Protein AF-A0A4V1SZ03-F1 (afdb_monomer_lite)

pLDDT: mean 82.86, std 8.41, range [50.41, 93.5]

Structure (mmCIF, N/CA/C/O backbone):
data_AF-A0A4V1SZ03-F1
#
_entry.id   AF-A0A4V1SZ03-F1
#
loop_
_atom_site.group_PDB
_atom_site.id
_atom_site.type_symbol
_atom_site.label_atom_id
_atom_site.label_alt_id
_atom_site.label_comp_id
_atom_site.label_asym_id
_atom_site.label_entity_id
_atom_site.label_seq_id
_atom_site.pdbx_PDB_ins_code
_atom_site.Cartn_x
_atom_site.Cartn_y
_atom_site.Cartn_z
_atom_site.occupancy
_atom_site.B_iso_or_equiv
_atom_site.auth_seq_id
_atom_site.auth_comp_id
_atom_site.auth_asym_id
_atom_site.auth_atom_id
_atom_site.pdbx_PDB_model_num
ATOM 1 N N . MET A 1 1 ? 5.804 -3.980 -0.677 1.00 60.25 1 MET A N 1
ATOM 2 C CA . MET A 1 1 ? 5.638 -3.709 -2.122 1.00 60.25 1 MET A CA 1
ATOM 3 C C . MET A 1 1 ? 4.922 -4.864 -2.834 1.00 60.25 1 MET A C 1
ATOM 5 O O . MET A 1 1 ? 3.801 -4.627 -3.256 1.00 60.25 1 MET A O 1
ATOM 9 N N . ARG A 1 2 ? 5.451 -6.106 -2.845 1.00 59.75 2 ARG A N 1
ATOM 10 C CA . ARG A 1 2 ? 4.803 -7.309 -3.438 1.00 59.75 2 ARG A CA 1
ATOM 11 C C . ARG A 1 2 ? 3.306 -7.469 -3.131 1.00 59.75 2 ARG A C 1
ATOM 13 O O . ARG A 1 2 ? 2.510 -7.644 -4.039 1.00 59.75 2 ARG A O 1
ATOM 20 N N . ILE A 1 3 ? 2.926 -7.351 -1.857 1.00 61.00 3 ILE A N 1
ATOM 21 C CA . ILE A 1 3 ? 1.534 -7.535 -1.408 1.00 61.00 3 ILE A CA 1
ATOM 22 C C . ILE A 1 3 ? 0.611 -6.400 -1.893 1.00 61.00 3 ILE A C 1
ATOM 24 O O . ILE A 1 3 ? -0.561 -6.649 -2.117 1.00 61.00 3 ILE A O 1
ATOM 28 N N . MET A 1 4 ? 1.095 -5.165 -2.067 1.00 65.06 4 MET A N 1
ATOM 29 C CA . MET A 1 4 ? 0.227 -4.025 -2.423 1.00 65.06 4 MET A CA 1
ATOM 30 C C . MET A 1 4 ? 0.226 -3.688 -3.915 1.00 65.06 4 MET A C 1
ATOM 32 O O . MET A 1 4 ? -0.798 -3.263 -4.432 1.00 65.06 4 MET A O 1
ATOM 36 N N . PHE A 1 5 ? 1.354 -3.875 -4.599 1.00 65.62 5 PHE A N 1
ATOM 37 C CA . PHE A 1 5 ? 1.549 -3.419 -5.979 1.00 65.62 5 PHE A CA 1
ATOM 38 C C . PHE A 1 5 ? 1.815 -4.569 -6.966 1.00 65.62 5 PHE A C 1
ATOM 40 O O . PHE A 1 5 ? 1.908 -4.335 -8.165 1.00 65.62 5 PHE A O 1
ATOM 47 N N . GLY A 1 6 ? 1.912 -5.813 -6.486 1.00 70.19 6 GLY A N 1
ATOM 48 C CA . GLY A 1 6 ? 2.241 -6.980 -7.305 1.00 70.19 6 GLY A CA 1
ATOM 49 C C . GLY A 1 6 ? 3.746 -7.167 -7.524 1.00 70.19 6 GLY A C 1
ATOM 50 O O . GLY A 1 6 ? 4.567 -6.303 -7.212 1.00 70.19 6 GLY A O 1
ATOM 51 N N . GLU A 1 7 ? 4.122 -8.338 -8.036 1.00 75.31 7 GLU A N 1
ATOM 52 C CA . GLU A 1 7 ? 5.524 -8.723 -8.276 1.00 75.31 7 GLU A CA 1
ATOM 53 C C . GLU A 1 7 ? 6.129 -8.020 -9.494 1.00 75.31 7 GLU A C 1
ATOM 55 O O . GLU A 1 7 ? 7.323 -7.731 -9.527 1.00 75.31 7 GLU A O 1
ATOM 60 N N . LEU A 1 8 ? 5.304 -7.683 -10.485 1.00 80.75 8 LEU A N 1
ATOM 61 C CA . LEU A 1 8 ? 5.789 -7.125 -11.745 1.00 80.75 8 LEU A CA 1
ATOM 62 C C . LEU A 1 8 ? 6.298 -5.681 -11.607 1.00 80.75 8 LEU A C 1
ATOM 64 O O . LEU A 1 8 ? 7.046 -5.209 -12.455 1.00 80.75 8 LEU A O 1
ATOM 68 N N . VAL A 1 9 ? 5.957 -4.996 -10.515 1.00 81.81 9 VAL A N 1
ATOM 69 C CA . VAL A 1 9 ? 6.349 -3.604 -10.244 1.00 81.81 9 VAL A CA 1
ATOM 70 C C . VAL A 1 9 ? 7.846 -3.432 -9.975 1.00 81.81 9 VAL A C 1
ATOM 72 O O . VAL A 1 9 ? 8.383 -2.344 -10.177 1.00 81.81 9 VAL A O 1
ATOM 75 N N . TYR A 1 10 ? 8.567 -4.495 -9.613 1.00 83.81 10 TYR A N 1
ATOM 76 C CA . TYR A 1 10 ? 10.022 -4.414 -9.460 1.00 83.81 10 TYR A CA 1
ATOM 77 C C . TYR A 1 10 ? 10.737 -4.124 -10.783 1.00 83.81 10 TYR A C 1
ATOM 79 O O . TYR A 1 10 ? 11.739 -3.412 -10.796 1.00 83.81 10 TYR A O 1
ATOM 87 N N . LEU A 1 11 ? 10.211 -4.624 -11.902 1.00 86.94 11 LEU A N 1
ATOM 88 C CA . LEU A 1 11 ? 10.825 -4.458 -13.215 1.00 86.94 11 LEU A CA 1
ATOM 89 C C . LEU A 1 11 ? 10.862 -2.989 -13.684 1.00 86.94 11 LEU A C 1
ATOM 91 O O . LEU A 1 11 ? 11.959 -2.513 -13.983 1.00 86.94 11 LEU A O 1
ATOM 95 N N . PRO A 1 12 ? 9.744 -2.231 -13.714 1.00 86.81 12 PRO A N 1
ATOM 96 C CA . PRO A 1 12 ? 9.764 -0.831 -14.120 1.00 86.81 12 PRO A CA 1
ATOM 97 C C . PRO A 1 12 ? 10.576 0.017 -13.142 1.00 86.81 12 PRO A C 1
ATOM 99 O O . PRO A 1 12 ? 11.283 0.914 -13.582 1.00 86.81 12 PRO A O 1
ATOM 102 N N . VAL A 1 13 ? 10.563 -0.298 -11.841 1.00 88.69 13 VAL A N 1
ATOM 103 C CA . VAL A 1 13 ? 11.379 0.411 -10.843 1.00 88.69 13 VAL A CA 1
ATOM 104 C C . VAL A 1 13 ? 12.875 0.215 -11.092 1.00 88.69 13 VAL A C 1
ATOM 106 O O . VAL A 1 13 ? 13.615 1.199 -11.127 1.00 88.69 13 VAL A O 1
ATOM 109 N N . LEU A 1 14 ? 13.336 -1.024 -11.291 1.00 90.50 14 LEU A N 1
ATOM 110 C CA . LEU A 1 14 ? 14.751 -1.313 -11.550 1.00 90.50 14 LEU A CA 1
ATOM 111 C C . LEU A 1 14 ? 15.210 -0.705 -12.877 1.00 90.50 14 LEU A C 1
ATOM 113 O O . LEU A 1 14 ? 16.250 -0.049 -12.929 1.00 90.50 14 LEU A O 1
ATOM 117 N N . TRP A 1 15 ? 14.412 -0.870 -13.932 1.00 90.62 15 TRP A N 1
ATOM 118 C CA . TRP A 1 15 ? 14.708 -0.317 -15.249 1.00 90.62 15 TRP A CA 1
ATOM 119 C C . TRP A 1 15 ? 14.746 1.219 -15.235 1.00 90.62 15 TRP A C 1
ATOM 121 O O . TRP A 1 15 ? 15.697 1.816 -15.743 1.00 90.62 15 TRP A O 1
ATOM 131 N N . PHE A 1 16 ? 13.772 1.868 -14.591 1.00 89.62 16 PHE A N 1
ATOM 132 C CA . PHE A 1 16 ? 13.717 3.327 -14.481 1.00 89.62 16 PHE A CA 1
ATOM 133 C C . PHE A 1 16 ? 14.860 3.881 -13.628 1.00 89.62 16 PHE A C 1
ATOM 135 O O . PHE A 1 16 ? 15.484 4.874 -13.999 1.00 89.62 16 PHE A O 1
ATOM 142 N N . THR A 1 17 ? 15.193 3.208 -12.521 1.00 89.31 17 THR A N 1
ATOM 143 C CA . THR A 1 17 ? 16.346 3.575 -11.686 1.00 89.31 17 THR A CA 1
ATOM 144 C C . THR A 1 17 ? 17.643 3.479 -12.494 1.00 89.31 17 THR A C 1
ATOM 146 O O . THR A 1 17 ? 18.436 4.416 -12.484 1.00 89.31 17 THR A O 1
ATOM 149 N N . TYR A 1 18 ? 17.839 2.402 -13.263 1.00 90.00 18 TYR A N 1
ATOM 150 C CA . TYR A 1 18 ? 19.013 2.237 -14.126 1.00 90.00 18 TYR A CA 1
ATOM 151 C C . TYR A 1 18 ? 19.127 3.338 -15.189 1.00 90.00 18 TYR A C 1
ATOM 153 O O . TYR A 1 18 ? 20.197 3.921 -15.366 1.00 90.00 18 TYR A O 1
ATOM 161 N N . GLN A 1 19 ? 18.023 3.661 -15.868 1.00 87.06 19 GLN A N 1
ATOM 162 C CA . GLN A 1 19 ? 17.983 4.753 -16.843 1.00 87.06 19 GLN A CA 1
ATOM 163 C C . GLN A 1 19 ? 18.297 6.111 -16.203 1.00 87.06 19 GLN A C 1
ATOM 165 O O . GLN A 1 19 ? 19.079 6.887 -16.751 1.00 87.06 19 GLN A O 1
ATOM 170 N N . SER A 1 20 ? 17.737 6.385 -15.023 1.00 86.56 20 SER A N 1
ATOM 171 C CA . SER A 1 20 ? 17.946 7.656 -14.329 1.00 86.56 20 SER A CA 1
ATOM 172 C C . SER A 1 20 ? 19.374 7.818 -13.799 1.00 86.56 20 SER A C 1
ATOM 174 O O . SER A 1 20 ? 19.896 8.928 -13.817 1.00 86.56 20 SER A O 1
ATOM 176 N N . VAL A 1 21 ? 20.025 6.736 -13.357 1.00 86.31 21 VAL A N 1
ATOM 177 C CA . VAL A 1 21 ? 21.434 6.762 -12.919 1.00 86.31 21 VAL A CA 1
ATOM 178 C C . VAL A 1 21 ? 22.383 6.943 -14.106 1.00 86.31 21 VAL A C 1
ATOM 180 O O . VAL A 1 21 ? 23.420 7.584 -13.971 1.00 86.31 21 VAL A O 1
ATOM 183 N N . LYS A 1 22 ? 22.028 6.434 -15.292 1.00 85.75 22 LYS A N 1
ATOM 184 C CA . LYS A 1 22 ? 22.799 6.684 -16.519 1.00 85.75 22 LYS A CA 1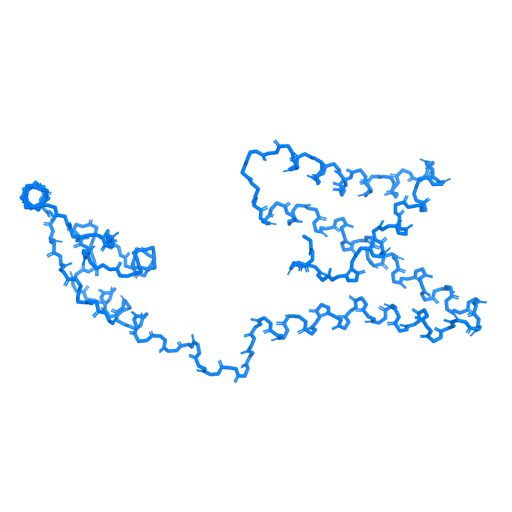
ATOM 185 C C . LYS A 1 22 ? 22.690 8.118 -17.031 1.00 85.75 22 LYS A C 1
ATOM 187 O O . LYS A 1 22 ? 23.608 8.586 -17.696 1.00 85.75 22 LYS A O 1
ATOM 192 N N . ASN A 1 23 ? 21.583 8.801 -16.750 1.00 82.75 23 ASN A N 1
ATOM 193 C CA . ASN A 1 23 ? 21.334 10.163 -17.210 1.00 82.75 23 ASN A CA 1
ATOM 194 C C . ASN A 1 23 ? 20.993 11.096 -16.038 1.00 82.75 23 ASN A C 1
ATOM 196 O O . ASN A 1 23 ? 19.868 11.578 -15.903 1.00 82.75 23 ASN A O 1
ATOM 200 N N . LEU A 1 24 ? 22.000 11.364 -15.200 1.00 80.19 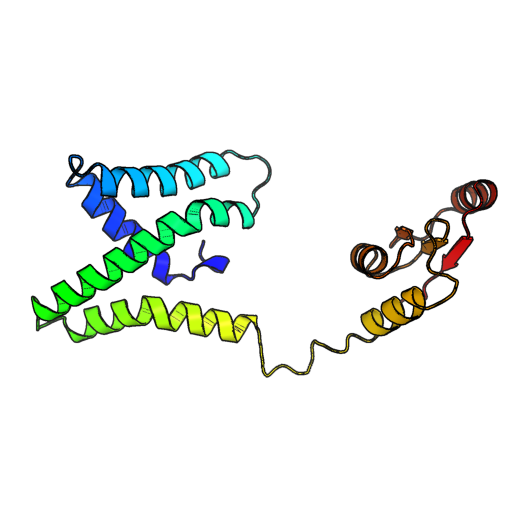24 LEU A N 1
ATOM 201 C CA . LEU A 1 24 ? 21.880 12.186 -13.987 1.00 80.19 24 LEU A CA 1
ATOM 202 C C . LEU A 1 24 ? 21.466 13.643 -14.261 1.00 80.19 24 LEU A C 1
ATOM 204 O O . LEU A 1 24 ? 20.979 14.319 -13.359 1.00 80.19 24 LEU A O 1
ATOM 208 N N . HIS A 1 25 ? 21.620 14.126 -15.498 1.00 78.62 25 HIS A N 1
ATOM 209 C CA . HIS A 1 25 ? 21.197 15.472 -15.889 1.00 78.62 25 HIS A CA 1
ATOM 210 C C . HIS A 1 25 ? 19.676 15.618 -16.017 1.00 78.62 25 HIS A C 1
ATOM 212 O O . HIS A 1 25 ? 19.163 16.738 -15.964 1.00 78.62 25 HIS A O 1
ATOM 218 N N . ASN A 1 26 ? 18.926 14.519 -16.152 1.00 85.19 26 ASN A N 1
ATOM 219 C CA . ASN A 1 26 ? 17.471 14.583 -16.178 1.00 85.19 26 ASN A CA 1
ATOM 220 C C . ASN A 1 26 ? 16.904 14.685 -14.754 1.00 85.19 26 ASN A C 1
ATOM 222 O O . ASN A 1 26 ? 16.459 13.701 -14.159 1.00 85.19 26 ASN A O 1
ATOM 226 N N . LEU A 1 27 ? 16.879 15.913 -14.230 1.00 86.75 27 LEU A N 1
ATOM 227 C CA . LEU A 1 27 ? 16.397 16.225 -12.881 1.00 86.75 27 LEU A CA 1
ATOM 228 C C . LEU A 1 27 ? 14.962 15.738 -12.619 1.00 86.75 27 LEU A C 1
ATOM 230 O O . LEU A 1 27 ? 14.627 15.427 -11.479 1.00 86.75 27 LEU A O 1
ATOM 234 N N . LYS A 1 28 ? 14.119 15.629 -13.659 1.00 88.44 28 LYS A N 1
ATOM 235 C CA . LYS A 1 28 ? 12.737 15.135 -13.533 1.00 88.44 28 LYS A CA 1
ATOM 236 C C . LYS A 1 28 ? 12.682 13.634 -13.243 1.00 88.44 28 LYS A C 1
ATOM 238 O O . LYS A 1 28 ? 11.860 13.195 -12.450 1.00 88.44 28 LYS A O 1
ATOM 243 N N . MET A 1 29 ? 13.539 12.838 -13.885 1.00 84.69 29 MET A N 1
ATOM 244 C CA . MET A 1 29 ? 13.623 11.400 -13.597 1.00 84.69 29 MET A CA 1
ATOM 245 C C . MET A 1 29 ? 14.295 11.164 -12.245 1.00 84.69 29 MET A C 1
ATOM 247 O O . MET A 1 29 ? 13.818 10.357 -11.447 1.00 84.69 29 MET A O 1
ATOM 251 N N . LEU A 1 30 ? 15.346 11.937 -11.960 1.00 88.06 30 LEU A N 1
ATOM 252 C CA . LEU A 1 30 ? 16.080 11.854 -10.706 1.00 88.06 30 LEU A CA 1
ATOM 253 C C . LEU A 1 30 ? 15.183 12.177 -9.503 1.00 88.06 30 LEU A C 1
ATOM 255 O O . LEU A 1 30 ? 15.238 11.468 -8.502 1.00 88.06 30 LEU A O 1
ATOM 259 N N . SER A 1 31 ? 14.321 13.196 -9.599 1.00 90.44 31 SER A N 1
ATOM 260 C CA . SER A 1 31 ? 13.409 13.562 -8.510 1.00 90.44 31 SER A CA 1
ATOM 261 C C . SER A 1 31 ? 12.420 12.443 -8.175 1.00 90.44 31 SER A C 1
ATOM 263 O O . SER A 1 31 ? 12.157 12.206 -6.999 1.00 90.44 31 SER A O 1
ATOM 265 N N . LEU A 1 32 ? 11.930 11.697 -9.171 1.00 91.31 32 LEU A N 1
ATOM 266 C CA . LEU A 1 32 ? 11.050 10.543 -8.960 1.00 91.31 32 LEU A CA 1
ATOM 267 C C . LEU A 1 32 ? 11.779 9.372 -8.291 1.00 91.31 32 LEU A C 1
ATOM 269 O O . LEU A 1 32 ? 11.226 8.740 -7.392 1.00 91.31 32 LEU A O 1
ATOM 273 N N . VAL A 1 33 ? 13.026 9.104 -8.691 1.00 90.88 33 VAL A N 1
ATOM 274 C CA . VAL A 1 33 ? 13.878 8.080 -8.062 1.00 90.88 33 VAL A CA 1
ATOM 275 C C . VAL A 1 33 ? 14.197 8.463 -6.618 1.00 90.88 33 VAL A C 1
ATOM 277 O O . VAL A 1 33 ? 14.045 7.632 -5.726 1.00 90.88 33 VAL A O 1
ATOM 280 N N . ILE A 1 34 ? 14.577 9.718 -6.368 1.00 91.69 34 ILE A N 1
ATOM 281 C CA . ILE A 1 34 ? 14.851 10.232 -5.020 1.00 91.69 34 ILE A CA 1
ATOM 282 C C . ILE A 1 34 ? 13.590 10.195 -4.163 1.00 91.69 34 ILE A C 1
ATOM 284 O O . ILE A 1 34 ? 13.670 9.816 -3.002 1.00 91.69 34 ILE A O 1
ATOM 288 N N . TRP A 1 35 ? 12.424 10.542 -4.707 1.00 93.50 35 TRP A N 1
ATOM 289 C CA . TRP A 1 35 ? 11.175 10.469 -3.957 1.00 93.50 35 TRP A CA 1
ATOM 290 C C . TRP A 1 35 ? 10.832 9.022 -3.590 1.00 93.50 35 TRP A C 1
ATOM 292 O O . TRP A 1 35 ? 10.585 8.730 -2.420 1.00 93.50 35 TRP A O 1
ATOM 302 N N . LEU A 1 36 ? 10.891 8.101 -4.558 1.00 92.44 36 LEU A N 1
ATOM 303 C CA . LEU A 1 36 ? 10.638 6.682 -4.322 1.00 92.44 36 LEU A CA 1
ATOM 304 C C . LEU A 1 36 ? 11.611 6.129 -3.270 1.00 92.44 36 LEU A C 1
ATOM 306 O O . LEU A 1 36 ? 11.189 5.680 -2.205 1.00 92.44 36 LEU A O 1
ATOM 310 N N . TRP A 1 37 ? 12.915 6.187 -3.539 1.00 91.44 37 TRP A N 1
ATOM 311 C CA . TRP A 1 37 ? 13.922 5.608 -2.654 1.00 91.44 37 TRP A CA 1
ATOM 312 C C . TRP A 1 37 ? 14.064 6.368 -1.343 1.00 91.44 37 TRP A C 1
ATOM 314 O O . TRP A 1 37 ? 14.272 5.735 -0.319 1.00 91.44 37 TRP A O 1
ATOM 324 N N . GLY A 1 38 ? 13.886 7.685 -1.329 1.00 91.62 38 GLY A N 1
ATOM 325 C CA . GLY A 1 38 ? 13.917 8.494 -0.113 1.00 91.62 38 GLY A CA 1
ATOM 326 C C . GLY A 1 38 ? 12.841 8.067 0.880 1.00 91.62 38 GLY A C 1
ATOM 327 O O . GLY A 1 38 ? 13.146 7.836 2.047 1.00 91.62 38 GLY A O 1
ATOM 328 N N . VAL A 1 39 ? 11.606 7.854 0.409 1.00 90.88 39 VAL A N 1
ATOM 329 C CA . VAL A 1 39 ? 10.512 7.335 1.246 1.00 90.88 39 VAL A CA 1
ATOM 330 C C . VAL A 1 39 ? 10.831 5.921 1.740 1.00 90.88 39 VAL A C 1
ATOM 332 O O . VAL A 1 39 ? 10.715 5.642 2.933 1.00 90.88 39 VAL A O 1
ATOM 335 N N . TYR A 1 40 ? 11.278 5.027 0.854 1.00 87.69 40 TYR A N 1
ATOM 336 C CA . TYR A 1 40 ? 11.600 3.646 1.231 1.00 87.69 40 TYR A CA 1
ATOM 337 C C . TYR A 1 40 ? 12.769 3.547 2.217 1.00 87.69 40 TYR A C 1
ATOM 339 O O . TYR A 1 40 ? 12.691 2.777 3.174 1.00 87.69 40 TYR A O 1
ATOM 347 N N . LEU A 1 41 ? 13.833 4.321 2.014 1.00 90.25 41 LEU A N 1
ATOM 348 C CA . LEU A 1 41 ? 14.995 4.349 2.897 1.00 90.25 41 LEU A CA 1
ATOM 349 C C . LEU A 1 41 ? 14.624 4.939 4.254 1.00 90.25 41 LEU A C 1
ATOM 351 O O . LEU A 1 41 ? 14.936 4.328 5.271 1.00 90.25 41 LEU A O 1
ATOM 355 N N . PHE A 1 42 ? 13.883 6.049 4.286 1.00 90.25 42 PHE A N 1
ATOM 356 C CA . PHE A 1 42 ? 13.415 6.654 5.532 1.00 90.25 42 PHE A CA 1
ATOM 357 C C . PHE A 1 42 ? 12.615 5.658 6.384 1.00 90.25 42 PHE A C 1
ATOM 359 O O . PHE A 1 42 ? 12.953 5.405 7.540 1.00 90.25 42 PHE A O 1
ATOM 366 N N . PHE A 1 43 ? 11.604 5.011 5.797 1.00 86.44 43 PHE A N 1
ATOM 367 C CA . PHE A 1 43 ? 10.778 4.039 6.519 1.00 86.44 43 PHE A CA 1
ATOM 368 C C . PHE A 1 43 ? 11.476 2.701 6.789 1.00 86.44 43 PHE A C 1
ATOM 370 O O . PHE A 1 43 ? 10.998 1.928 7.618 1.00 86.44 43 PHE A O 1
ATOM 377 N N . SER A 1 44 ? 12.618 2.425 6.154 1.00 86.69 44 SER A N 1
ATOM 378 C CA . SER A 1 44 ? 13.436 1.254 6.491 1.00 86.69 44 SER A CA 1
ATOM 379 C C . SER A 1 44 ? 14.104 1.387 7.863 1.00 86.69 4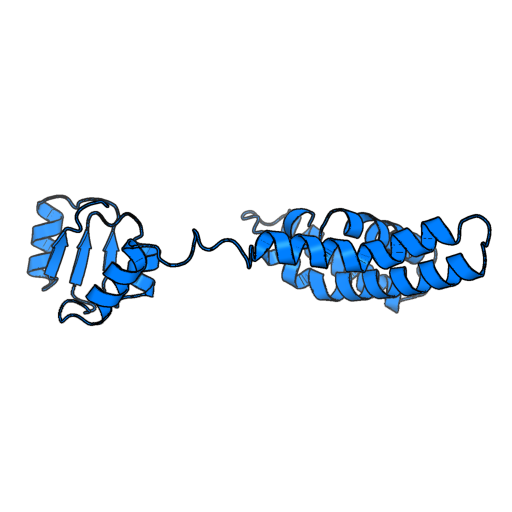4 SER A C 1
ATOM 381 O O . SER A 1 44 ? 14.330 0.367 8.515 1.00 86.69 44 SER A O 1
ATOM 383 N N . PHE A 1 45 ? 14.357 2.620 8.319 1.00 87.56 45 PHE A N 1
ATOM 384 C CA . PHE A 1 45 ? 14.916 2.918 9.643 1.00 87.56 45 PHE A CA 1
ATOM 385 C C . PHE A 1 45 ? 13.855 3.113 10.737 1.00 87.56 45 PHE A C 1
ATOM 387 O O . PHE A 1 45 ? 14.200 3.185 11.915 1.00 87.56 45 PHE A O 1
ATOM 394 N N . ALA A 1 46 ? 12.568 3.182 10.385 1.00 85.25 46 ALA A N 1
ATOM 395 C CA . ALA A 1 46 ? 11.496 3.319 11.365 1.00 85.25 46 ALA A CA 1
ATOM 396 C C . ALA A 1 46 ? 11.342 2.038 12.211 1.00 85.25 46 ALA A C 1
ATOM 398 O O . ALA A 1 46 ? 11.332 0.925 11.679 1.00 85.25 46 ALA A O 1
ATOM 399 N N . ALA A 1 47 ? 11.175 2.201 13.529 1.00 79.69 47 ALA A N 1
ATOM 400 C CA . ALA A 1 47 ? 11.029 1.086 14.470 1.00 79.69 47 ALA A CA 1
ATOM 401 C C . ALA A 1 47 ? 9.762 0.249 14.203 1.00 79.69 47 ALA A C 1
ATOM 403 O O . ALA A 1 47 ? 9.793 -0.979 14.271 1.00 79.69 47 ALA A O 1
ATOM 404 N N . THR A 1 48 ? 8.661 0.906 13.832 1.00 82.19 48 THR A N 1
ATOM 405 C CA . THR A 1 48 ? 7.382 0.252 13.533 1.00 82.19 48 THR A CA 1
ATOM 406 C C . THR A 1 48 ? 7.198 0.159 12.026 1.00 82.19 48 THR A C 1
ATOM 408 O O . THR A 1 48 ? 6.900 1.154 11.381 1.00 82.19 48 THR A O 1
ATOM 411 N N . LYS A 1 49 ? 7.358 -1.025 11.431 1.00 77.75 49 LYS A N 1
ATOM 412 C CA . LYS A 1 49 ? 7.223 -1.206 9.976 1.00 77.75 49 LYS A CA 1
ATOM 413 C C . LYS A 1 49 ? 5.763 -1.457 9.596 1.00 77.75 49 LYS A C 1
ATOM 415 O O . LYS A 1 49 ? 5.272 -2.574 9.735 1.00 77.75 49 LYS A O 1
ATOM 420 N N . MET A 1 50 ? 5.073 -0.436 9.086 1.00 79.38 50 MET A N 1
ATOM 421 C CA . MET A 1 50 ? 3.699 -0.564 8.584 1.00 79.38 50 MET A CA 1
ATOM 422 C C . MET A 1 50 ? 3.647 -0.580 7.054 1.00 79.38 50 MET A C 1
ATOM 424 O O . MET A 1 50 ? 4.317 0.199 6.379 1.00 79.38 50 MET A O 1
ATOM 428 N N . GLN A 1 51 ? 2.792 -1.438 6.486 1.00 75.62 51 GLN A N 1
ATOM 429 C CA . GLN A 1 51 ? 2.616 -1.543 5.028 1.00 75.62 51 GLN A CA 1
ATOM 430 C C . GLN A 1 51 ? 2.097 -0.234 4.404 1.00 75.62 51 GLN A C 1
ATOM 432 O O . GLN A 1 51 ? 2.476 0.113 3.283 1.00 75.62 51 GLN A O 1
ATOM 437 N N . ALA A 1 52 ? 1.296 0.523 5.161 1.00 78.88 52 ALA A N 1
ATOM 438 C CA . ALA A 1 52 ? 0.695 1.786 4.738 1.00 78.88 52 ALA A CA 1
ATOM 439 C C . ALA A 1 52 ? 1.722 2.871 4.369 1.00 78.88 52 ALA A C 1
ATOM 441 O O . ALA A 1 52 ? 1.420 3.743 3.562 1.00 78.88 52 ALA A O 1
ATOM 442 N N . TYR A 1 53 ? 2.958 2.797 4.868 1.00 79.50 53 TYR A N 1
ATOM 443 C CA . TYR A 1 53 ? 4.006 3.762 4.515 1.00 79.50 53 TYR A CA 1
ATOM 444 C C . TYR A 1 53 ? 4.340 3.771 3.022 1.00 79.50 53 TYR A C 1
ATOM 446 O O . TYR A 1 53 ? 4.749 4.791 2.472 1.00 79.50 53 TYR A O 1
ATOM 454 N N . THR A 1 54 ? 4.085 2.657 2.332 1.00 81.00 54 THR A N 1
ATOM 455 C CA . THR A 1 54 ? 4.283 2.563 0.882 1.00 81.00 54 THR A CA 1
ATOM 456 C C . THR A 1 54 ? 3.276 3.387 0.071 1.00 81.00 54 THR A C 1
ATOM 458 O O . THR A 1 54 ? 3.535 3.655 -1.099 1.00 81.00 54 THR A O 1
ATOM 461 N N . ILE A 1 55 ? 2.182 3.863 0.683 1.00 85.94 55 ILE A N 1
ATOM 462 C CA . ILE A 1 55 ? 1.195 4.746 0.040 1.00 85.94 55 ILE A CA 1
ATOM 463 C C . ILE A 1 55 ? 1.824 6.097 -0.317 1.00 85.94 55 ILE A C 1
ATOM 465 O O . ILE A 1 55 ? 1.543 6.639 -1.381 1.00 85.94 55 ILE A O 1
ATOM 469 N N . ILE A 1 56 ? 2.737 6.610 0.514 1.00 89.06 56 ILE A N 1
ATOM 470 C CA . ILE A 1 56 ? 3.430 7.885 0.259 1.00 89.06 56 ILE A CA 1
ATOM 471 C C . ILE A 1 56 ? 4.315 7.785 -0.994 1.00 89.06 56 ILE A C 1
ATOM 473 O O . ILE A 1 56 ? 4.461 8.749 -1.740 1.00 89.06 56 ILE A O 1
ATOM 477 N N . ALA A 1 57 ? 4.865 6.598 -1.258 1.00 89.88 57 ALA A N 1
ATOM 478 C CA . ALA A 1 57 ? 5.670 6.308 -2.441 1.00 89.88 57 ALA A CA 1
ATOM 479 C C . ALA A 1 57 ? 4.829 5.933 -3.681 1.00 89.88 57 ALA A C 1
ATOM 481 O O . ALA A 1 57 ? 5.375 5.818 -4.781 1.00 89.88 57 ALA A O 1
ATOM 482 N N . ALA A 1 58 ? 3.517 5.724 -3.527 1.00 88.69 58 ALA A N 1
ATOM 483 C CA . ALA A 1 58 ? 2.650 5.219 -4.590 1.00 88.69 58 ALA A CA 1
ATOM 484 C C . ALA A 1 58 ? 2.554 6.152 -5.813 1.00 88.69 58 ALA A C 1
ATOM 486 O O . ALA A 1 58 ? 2.662 5.642 -6.928 1.00 88.69 58 ALA A O 1
ATOM 487 N N . PRO A 1 59 ? 2.424 7.490 -5.673 1.00 91.38 59 PRO A N 1
ATOM 488 C CA . PRO A 1 59 ? 2.341 8.371 -6.838 1.00 91.38 59 PRO A CA 1
ATOM 489 C C . PRO A 1 59 ? 3.597 8.308 -7.715 1.00 91.38 59 PRO A C 1
ATOM 491 O O . PRO A 1 59 ? 3.491 8.185 -8.934 1.00 91.38 59 PRO A O 1
ATOM 494 N N . ALA A 1 60 ? 4.787 8.312 -7.102 1.00 91.75 60 ALA A N 1
ATOM 495 C CA . ALA A 1 60 ? 6.050 8.152 -7.822 1.00 91.75 60 ALA A CA 1
ATOM 496 C C . ALA A 1 60 ? 6.094 6.814 -8.573 1.00 91.75 60 ALA A C 1
ATOM 498 O O . ALA A 1 60 ? 6.465 6.759 -9.744 1.00 91.75 60 ALA A O 1
ATOM 499 N N . LEU A 1 61 ? 5.654 5.740 -7.915 1.00 89.75 61 LEU A N 1
ATOM 500 C CA . LEU A 1 61 ? 5.602 4.399 -8.487 1.00 89.75 61 LEU A CA 1
ATOM 501 C C . LEU A 1 61 ? 4.651 4.321 -9.692 1.00 89.75 61 LEU A C 1
ATOM 503 O O . LEU A 1 61 ? 5.005 3.712 -10.702 1.00 89.75 61 LEU A O 1
ATOM 507 N N . PHE A 1 62 ? 3.483 4.968 -9.637 1.00 90.31 62 PHE A N 1
ATOM 508 C CA . PHE A 1 62 ? 2.546 5.016 -10.764 1.00 90.31 62 PHE A CA 1
ATOM 509 C C . PHE A 1 62 ? 3.117 5.773 -11.961 1.00 90.31 62 PHE A C 1
ATOM 511 O O . PHE A 1 62 ? 3.022 5.282 -13.084 1.00 90.31 62 PHE A O 1
ATOM 518 N N . ILE A 1 63 ? 3.772 6.913 -11.728 1.00 92.00 63 ILE A N 1
ATOM 519 C CA . ILE A 1 63 ? 4.427 7.684 -12.795 1.00 92.00 63 ILE A CA 1
ATOM 520 C C . ILE A 1 63 ? 5.543 6.856 -13.446 1.00 92.00 63 ILE A C 1
ATOM 522 O O . ILE A 1 63 ? 5.611 6.764 -14.671 1.00 92.00 63 ILE A O 1
ATOM 526 N N . ILE A 1 64 ? 6.379 6.197 -12.638 1.00 91.62 64 ILE A N 1
ATOM 527 C CA . ILE A 1 64 ? 7.452 5.315 -13.121 1.00 91.62 64 ILE A CA 1
ATOM 528 C C . ILE A 1 64 ? 6.882 4.162 -13.955 1.00 91.62 64 ILE A C 1
ATOM 530 O O . ILE A 1 64 ? 7.394 3.861 -15.032 1.00 91.62 64 ILE A O 1
ATOM 534 N N . THR A 1 65 ? 5.800 3.540 -13.486 1.00 90.06 65 THR A N 1
ATOM 535 C CA . THR A 1 65 ? 5.158 2.417 -14.183 1.00 90.06 65 THR A CA 1
ATOM 536 C C . THR A 1 65 ? 4.536 2.863 -15.509 1.00 90.06 65 THR A C 1
ATOM 538 O O . THR A 1 65 ? 4.704 2.179 -16.517 1.00 90.06 65 THR A O 1
ATOM 541 N N . ALA A 1 66 ? 3.882 4.028 -15.544 1.00 91.06 66 ALA A N 1
ATOM 542 C CA . ALA A 1 66 ? 3.317 4.596 -16.767 1.00 91.06 66 ALA A CA 1
ATOM 543 C C . ALA A 1 66 ? 4.405 4.932 -17.800 1.00 91.06 66 ALA A C 1
ATOM 545 O O . ALA A 1 66 ? 4.283 4.573 -18.971 1.00 91.06 66 ALA A O 1
ATOM 546 N N . HIS A 1 67 ? 5.505 5.549 -17.361 1.00 90.62 67 HIS A N 1
ATOM 547 C CA . HIS A 1 67 ? 6.630 5.859 -18.241 1.00 90.62 67 HIS A CA 1
ATOM 548 C C . HIS A 1 67 ? 7.314 4.597 -18.781 1.00 90.62 67 HIS A C 1
ATOM 550 O O . HIS A 1 67 ? 7.681 4.526 -19.957 1.00 90.62 67 HIS A O 1
ATOM 556 N N . ALA A 1 68 ? 7.464 3.574 -17.936 1.00 89.12 68 ALA A N 1
ATOM 557 C CA . ALA A 1 68 ? 7.974 2.281 -18.362 1.00 89.12 68 ALA A CA 1
ATOM 558 C C . ALA A 1 68 ? 7.059 1.660 -19.425 1.00 89.12 68 ALA A C 1
ATOM 560 O O . ALA A 1 68 ? 7.549 1.259 -20.474 1.00 89.12 68 ALA A O 1
ATOM 561 N N . TYR A 1 69 ? 5.741 1.637 -19.204 1.00 90.38 69 TYR A N 1
ATOM 562 C CA . TYR A 1 69 ? 4.768 1.125 -20.173 1.00 90.38 69 TYR A CA 1
ATOM 563 C C . TYR A 1 69 ? 4.904 1.784 -21.555 1.00 90.38 69 TYR A C 1
ATOM 565 O O . TYR A 1 69 ? 4.987 1.082 -22.564 1.00 90.38 69 TYR A O 1
ATOM 573 N N . GLU A 1 70 ? 4.985 3.116 -21.608 1.00 89.56 70 GLU A N 1
ATOM 574 C CA . GLU A 1 70 ? 5.179 3.857 -22.860 1.00 89.56 70 GLU A CA 1
ATOM 575 C C . GLU A 1 70 ? 6.505 3.487 -23.541 1.00 89.56 70 GLU A C 1
ATOM 577 O O . GLU A 1 70 ? 6.537 3.179 -24.734 1.00 89.56 70 GLU A O 1
ATOM 582 N N . SER A 1 71 ? 7.586 3.414 -22.764 1.00 87.94 71 SER A N 1
ATOM 583 C CA . SER A 1 71 ? 8.916 3.067 -23.272 1.00 87.94 71 SER A CA 1
ATOM 584 C C . SER A 1 71 ? 8.981 1.635 -23.809 1.00 87.94 71 SER A C 1
ATOM 586 O O . SER A 1 71 ? 9.534 1.399 -24.880 1.00 87.94 71 SER A O 1
ATOM 588 N N . PHE A 1 72 ? 8.366 0.671 -23.115 1.00 87.88 72 PHE A N 1
ATOM 589 C CA . PHE A 1 72 ? 8.285 -0.721 -23.564 1.00 87.88 72 PHE A CA 1
ATOM 590 C C . PHE A 1 72 ? 7.479 -0.860 -24.859 1.00 87.88 72 PHE A C 1
ATOM 592 O O . PHE A 1 72 ? 7.870 -1.643 -25.726 1.00 87.88 72 PHE A O 1
ATOM 599 N N . LYS A 1 73 ? 6.402 -0.081 -25.035 1.00 87.25 73 LYS A N 1
ATOM 600 C CA . LYS A 1 73 ? 5.665 -0.032 -26.307 1.00 87.25 73 LYS A CA 1
ATOM 601 C C . LYS A 1 73 ? 6.513 0.553 -27.435 1.00 87.25 73 LYS A C 1
ATOM 603 O O . LYS A 1 73 ? 6.582 -0.064 -28.494 1.00 87.25 73 LYS A O 1
ATOM 608 N N . GLY A 1 74 ? 7.216 1.660 -27.191 1.00 87.12 74 GLY A N 1
ATOM 609 C CA . GLY A 1 74 ? 8.140 2.240 -28.172 1.00 87.12 74 GLY A CA 1
ATOM 610 C C . GLY A 1 74 ? 9.244 1.259 -28.589 1.00 87.12 74 GLY A C 1
ATOM 611 O O . GLY A 1 74 ? 9.515 1.076 -29.775 1.00 87.12 74 GLY A O 1
ATOM 612 N N . TYR A 1 75 ? 9.825 0.527 -27.633 1.00 87.25 75 TYR A N 1
ATOM 613 C CA . TYR A 1 75 ? 10.800 -0.523 -27.942 1.00 87.25 75 TYR A CA 1
ATOM 614 C C . TYR A 1 75 ? 10.189 -1.711 -28.687 1.00 87.25 75 TYR A C 1
ATOM 616 O O . TYR A 1 75 ? 10.870 -2.313 -29.513 1.00 87.25 75 TYR A O 1
ATOM 624 N N . ALA A 1 76 ? 8.926 -2.061 -28.437 1.00 86.56 76 ALA A N 1
ATOM 625 C CA . ALA A 1 76 ? 8.247 -3.132 -29.165 1.00 86.56 76 ALA A CA 1
ATOM 626 C C . ALA A 1 76 ? 8.065 -2.797 -30.655 1.00 86.56 76 ALA A C 1
ATOM 628 O O . ALA A 1 76 ? 8.100 -3.698 -31.495 1.00 86.56 76 ALA A O 1
ATOM 629 N N . GLU A 1 77 ? 7.887 -1.516 -30.983 1.00 83.00 77 GLU A N 1
ATOM 630 C CA . GLU A 1 77 ? 7.812 -1.024 -32.362 1.00 83.00 77 GLU A CA 1
ATOM 631 C C . GLU A 1 77 ? 9.190 -1.001 -33.035 1.00 83.00 77 GLU A C 1
ATOM 633 O O . GLU A 1 77 ? 9.315 -1.397 -34.192 1.00 83.00 77 GLU A O 1
ATOM 638 N N . GLN A 1 78 ? 10.237 -0.626 -32.294 1.00 85.31 78 GLN A N 1
ATOM 639 C CA . GLN A 1 78 ? 11.611 -0.574 -32.799 1.00 85.31 78 GLN A CA 1
ATOM 640 C C . GLN A 1 78 ? 12.262 -1.965 -32.951 1.00 85.31 78 GLN A C 1
ATOM 642 O O . GLN A 1 78 ? 13.007 -2.205 -33.901 1.00 85.31 78 GLN A O 1
ATOM 647 N N . TYR A 1 79 ? 11.990 -2.901 -32.034 1.00 83.62 79 TYR A N 1
ATOM 648 C CA . TYR A 1 79 ? 12.608 -4.231 -31.982 1.00 83.62 79 TYR A CA 1
ATOM 649 C C . TYR A 1 79 ? 11.594 -5.340 -32.286 1.00 83.62 79 TYR A C 1
ATOM 651 O O . TYR A 1 79 ? 11.144 -6.071 -31.400 1.00 83.62 79 TYR A O 1
ATOM 659 N N . ILE A 1 80 ? 11.294 -5.526 -33.577 1.00 76.75 80 ILE A N 1
ATOM 660 C CA . ILE A 1 80 ? 10.276 -6.470 -34.082 1.00 76.75 80 ILE A CA 1
ATOM 661 C C . ILE A 1 80 ? 10.469 -7.900 -33.539 1.00 76.75 80 ILE A C 1
ATOM 663 O O . ILE A 1 80 ? 9.491 -8.569 -33.208 1.00 76.75 80 ILE A O 1
ATOM 667 N N . LYS A 1 81 ? 11.720 -8.356 -33.369 1.00 85.25 81 LYS A N 1
ATOM 668 C CA . LYS A 1 81 ? 12.047 -9.700 -32.853 1.00 85.25 81 LYS A CA 1
ATOM 669 C C . LYS A 1 81 ? 11.478 -9.974 -31.453 1.00 85.25 81 LYS A C 1
ATOM 671 O O . LYS A 1 81 ? 11.102 -11.105 -31.168 1.00 85.25 81 LYS A O 1
ATOM 676 N N . TYR A 1 82 ? 11.401 -8.958 -30.592 1.00 85.69 82 TYR A N 1
ATOM 677 C CA . TYR A 1 82 ? 10.928 -9.089 -29.205 1.00 85.69 82 TYR A CA 1
ATOM 678 C C . TYR A 1 82 ? 9.585 -8.393 -28.967 1.00 85.69 82 TYR A C 1
ATOM 680 O O . TYR A 1 82 ? 9.131 -8.304 -27.827 1.00 85.69 82 TYR A O 1
ATOM 688 N N . LYS A 1 83 ? 8.927 -7.935 -30.039 1.00 86.44 83 LYS A N 1
ATOM 689 C CA . LYS A 1 83 ? 7.677 -7.170 -30.002 1.00 86.44 83 LYS A CA 1
ATOM 690 C C . LYS A 1 83 ? 6.620 -7.806 -29.103 1.00 86.44 83 LYS A C 1
ATOM 692 O O . LYS A 1 83 ? 6.075 -7.137 -28.232 1.00 86.44 83 LYS A O 1
ATOM 697 N N . TRP A 1 84 ? 6.362 -9.102 -29.279 1.00 87.00 84 TRP A N 1
ATOM 698 C CA . TRP A 1 84 ? 5.352 -9.825 -28.502 1.00 87.00 84 TRP A CA 1
ATOM 699 C C . TRP A 1 84 ? 5.697 -9.928 -27.018 1.00 87.00 84 TRP A C 1
ATOM 701 O O . TRP A 1 84 ? 4.811 -9.776 -26.185 1.00 87.00 84 TRP A O 1
ATOM 711 N N . LEU A 1 85 ? 6.974 -10.126 -26.681 1.00 88.44 85 LEU A N 1
ATOM 712 C CA . LEU A 1 85 ? 7.427 -10.188 -25.291 1.00 88.44 85 LEU A CA 1
ATOM 713 C C . LEU A 1 85 ? 7.294 -8.820 -24.609 1.00 88.44 85 LEU A C 1
ATOM 715 O O . LEU A 1 85 ? 6.788 -8.736 -23.494 1.00 88.44 85 LEU A O 1
ATOM 719 N N . LEU A 1 86 ? 7.698 -7.746 -25.292 1.00 86.88 86 LEU A N 1
ATOM 720 C CA . LEU A 1 86 ? 7.609 -6.378 -24.772 1.00 86.88 86 LEU A CA 1
ATOM 721 C C . LEU A 1 86 ? 6.151 -5.920 -24.620 1.00 86.88 86 LEU A C 1
ATOM 723 O O . LEU A 1 86 ? 5.805 -5.308 -23.613 1.00 86.88 86 LEU A O 1
ATOM 727 N N . LEU A 1 87 ? 5.278 -6.276 -25.569 1.00 86.56 87 LEU A N 1
ATOM 728 C CA . LEU A 1 87 ? 3.835 -6.043 -25.463 1.00 86.56 87 LEU A CA 1
ATOM 729 C C . LEU A 1 87 ? 3.216 -6.844 -24.318 1.00 86.56 87 LEU A C 1
ATOM 731 O O . LEU A 1 87 ? 2.473 -6.275 -23.525 1.00 86.56 87 LEU A O 1
ATOM 735 N N . ALA A 1 88 ? 3.537 -8.136 -24.196 1.00 87.94 88 ALA A N 1
ATOM 736 C CA . ALA A 1 88 ? 3.050 -8.966 -23.096 1.00 87.94 88 ALA A CA 1
ATOM 737 C C . ALA A 1 88 ? 3.458 -8.384 -21.736 1.00 87.94 88 ALA A C 1
ATOM 739 O O . ALA A 1 88 ? 2.636 -8.323 -20.824 1.00 87.94 88 ALA A O 1
ATOM 740 N N . LEU A 1 89 ? 4.692 -7.884 -21.617 1.00 87.62 89 LEU A N 1
ATOM 741 C CA . LEU A 1 89 ? 5.167 -7.220 -20.408 1.00 87.62 89 LEU A CA 1
ATOM 742 C C . LEU A 1 89 ? 4.406 -5.915 -20.127 1.00 87.62 89 LEU A C 1
ATOM 744 O O . LEU A 1 89 ? 3.956 -5.699 -19.002 1.00 87.62 89 LEU A O 1
ATOM 748 N N . ALA A 1 90 ? 4.214 -5.077 -21.150 1.00 86.69 90 ALA A N 1
ATOM 749 C CA . ALA A 1 90 ? 3.482 -3.820 -21.036 1.00 86.69 90 ALA A CA 1
ATOM 750 C C . ALA A 1 90 ? 2.027 -4.051 -20.589 1.00 86.69 90 ALA A C 1
ATOM 752 O O . ALA A 1 90 ? 1.565 -3.431 -19.632 1.00 86.69 90 ALA A O 1
ATOM 753 N N . TYR A 1 91 ? 1.317 -4.991 -21.218 1.00 88.81 91 TYR A N 1
ATOM 754 C CA . TYR A 1 91 ? -0.035 -5.366 -20.798 1.00 88.81 91 TYR A CA 1
ATOM 755 C C . TYR A 1 91 ? -0.054 -6.044 -19.424 1.00 88.81 91 TYR A C 1
ATOM 757 O O . TYR A 1 91 ? -0.993 -5.835 -18.656 1.00 88.81 91 TYR A O 1
ATOM 765 N N . GLY A 1 92 ? 0.995 -6.791 -19.073 1.00 86.25 92 GLY A N 1
ATOM 766 C CA . GLY A 1 92 ? 1.167 -7.399 -17.756 1.00 86.25 92 GLY A CA 1
ATOM 767 C C . GLY A 1 92 ? 1.133 -6.382 -16.613 1.00 86.25 92 GLY A C 1
ATOM 768 O O . GLY A 1 92 ? 0.543 -6.671 -15.572 1.00 86.25 92 GLY A O 1
ATOM 769 N N . PHE A 1 93 ? 1.670 -5.170 -16.811 1.00 83.50 93 PHE A N 1
ATOM 770 C CA . PHE A 1 93 ? 1.612 -4.100 -15.803 1.00 83.50 93 PHE A CA 1
ATOM 771 C C . PHE A 1 93 ? 0.191 -3.641 -15.472 1.00 83.50 93 PHE A C 1
ATOM 773 O O . PHE A 1 93 ? -0.024 -3.097 -14.395 1.00 83.50 93 PHE A O 1
ATOM 780 N N . ILE A 1 94 ? -0.771 -3.862 -16.370 1.00 85.06 94 ILE A N 1
ATOM 781 C CA . ILE A 1 94 ? -2.176 -3.487 -16.179 1.00 85.06 94 ILE A CA 1
ATOM 782 C C . ILE A 1 94 ? -2.996 -4.705 -15.742 1.00 85.06 94 ILE A C 1
ATOM 784 O O . ILE A 1 94 ? -3.763 -4.632 -14.784 1.00 85.06 94 ILE A O 1
ATOM 788 N N . LEU A 1 95 ? -2.812 -5.843 -16.415 1.00 87.19 95 LEU A N 1
ATOM 789 C CA . LEU A 1 95 ? -3.610 -7.047 -16.190 1.00 87.19 95 LEU A CA 1
ATOM 790 C C . LEU A 1 95 ? -3.347 -7.689 -14.823 1.00 87.19 95 LEU A C 1
ATOM 792 O O . LEU A 1 95 ? -4.293 -8.144 -14.183 1.00 87.19 95 LEU A O 1
ATOM 796 N N . LEU A 1 96 ? -2.096 -7.704 -14.346 1.00 84.38 96 LEU A N 1
ATOM 797 C CA . LEU A 1 96 ? -1.770 -8.325 -13.058 1.00 84.38 96 LEU A CA 1
ATOM 798 C C . LEU A 1 96 ? -2.382 -7.571 -11.869 1.00 84.38 96 LEU A C 1
ATOM 800 O O . LEU A 1 96 ? -3.031 -8.226 -11.053 1.00 84.38 96 LEU A O 1
ATOM 804 N N . PRO A 1 97 ? -2.255 -6.232 -11.744 1.00 83.19 97 PRO A N 1
ATOM 805 C CA . PRO A 1 97 ? -2.946 -5.504 -10.682 1.00 83.19 97 PRO A CA 1
ATOM 806 C C . PRO A 1 97 ? -4.458 -5.721 -10.701 1.00 83.19 97 PRO A C 1
ATOM 808 O O . PRO A 1 97 ? -5.038 -5.934 -9.642 1.00 83.19 97 PRO A O 1
ATOM 811 N N . ILE A 1 98 ? -5.084 -5.741 -11.885 1.00 85.06 98 ILE A N 1
ATOM 812 C CA . ILE A 1 98 ? -6.524 -6.005 -12.021 1.00 85.06 98 ILE A CA 1
ATOM 813 C C . ILE A 1 98 ? -6.869 -7.403 -11.502 1.00 85.06 98 ILE A C 1
ATOM 815 O O . ILE A 1 98 ? -7.810 -7.548 -10.722 1.00 85.06 98 ILE A O 1
ATOM 819 N N . HIS A 1 99 ? -6.097 -8.423 -11.884 1.00 84.81 99 HIS A N 1
ATOM 820 C CA . HIS A 1 99 ? -6.292 -9.786 -11.396 1.00 84.81 99 HIS A CA 1
ATOM 821 C C . HIS A 1 99 ? -6.206 -9.857 -9.866 1.00 84.81 99 HIS A C 1
ATOM 823 O O . HIS A 1 99 ? -7.138 -10.341 -9.226 1.00 84.81 99 HIS A O 1
ATOM 829 N N . TYR A 1 100 ? -5.156 -9.281 -9.272 1.00 81.81 100 TYR A N 1
ATOM 830 C CA . TYR A 1 100 ? -5.011 -9.226 -7.816 1.00 81.81 100 TYR A CA 1
ATOM 831 C C . TYR A 1 100 ? -6.122 -8.415 -7.139 1.00 81.81 100 TYR A C 1
ATOM 833 O O . TYR A 1 100 ? -6.534 -8.751 -6.031 1.00 81.81 100 TYR A O 1
ATOM 841 N N . SER A 1 101 ? -6.630 -7.350 -7.769 1.00 82.38 101 SER A N 1
ATOM 842 C CA . SER A 1 101 ? -7.774 -6.597 -7.246 1.00 82.38 101 SER A CA 1
ATOM 843 C C . SER A 1 101 ? -9.040 -7.451 -7.217 1.00 82.38 101 SER A C 1
ATOM 845 O O . SER A 1 101 ? -9.739 -7.450 -6.206 1.00 82.38 101 SER A O 1
ATOM 847 N N . ILE A 1 102 ? -9.317 -8.214 -8.277 1.00 85.06 102 ILE A N 1
ATOM 848 C CA . ILE A 1 102 ? -10.472 -9.121 -8.336 1.00 85.06 102 ILE A CA 1
ATOM 849 C C . ILE A 1 102 ? -10.327 -10.234 -7.292 1.00 85.06 102 ILE A C 1
ATOM 851 O O . ILE A 1 102 ? -11.265 -10.488 -6.537 1.00 85.06 102 ILE A O 1
ATOM 855 N N . GLU A 1 103 ? -9.146 -10.848 -7.198 1.00 82.19 103 GLU A N 1
ATOM 856 C CA . GLU A 1 103 ? -8.846 -11.886 -6.208 1.00 82.19 103 GLU A CA 1
ATOM 857 C C . GLU A 1 103 ? -9.014 -11.373 -4.771 1.00 82.19 103 GLU A C 1
ATOM 859 O O . GLU A 1 103 ? -9.526 -12.087 -3.915 1.00 82.19 103 GLU A O 1
ATOM 864 N N . ARG A 1 104 ? -8.634 -10.119 -4.496 1.00 78.81 104 ARG A N 1
ATOM 865 C CA . ARG A 1 104 ? -8.761 -9.512 -3.161 1.00 78.81 104 ARG A CA 1
ATOM 866 C C . ARG A 1 104 ? -10.176 -9.109 -2.801 1.00 78.81 104 ARG A C 1
ATO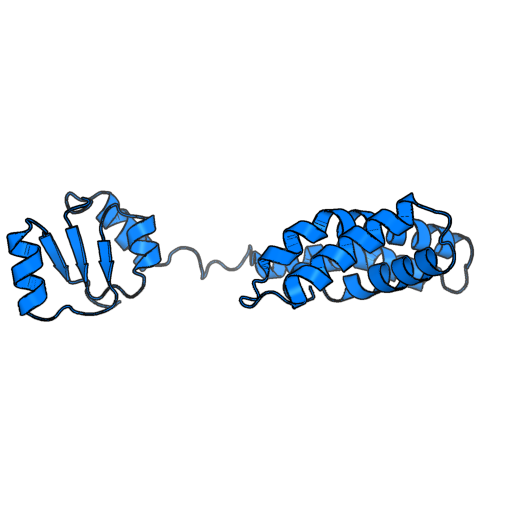M 868 O O . ARG A 1 104 ? -10.572 -9.271 -1.652 1.00 78.81 104 ARG A O 1
ATOM 875 N N . ILE A 1 105 ? -10.916 -8.544 -3.752 1.00 80.25 105 ILE A N 1
ATOM 876 C CA . ILE A 1 105 ? -12.305 -8.138 -3.523 1.00 80.25 105 ILE A CA 1
ATOM 877 C C . ILE A 1 105 ? -13.192 -9.379 -3.369 1.00 80.25 105 ILE A C 1
ATOM 879 O O . ILE A 1 105 ? -14.234 -9.284 -2.724 1.00 80.25 105 ILE A O 1
ATOM 883 N N . LYS A 1 106 ? -12.775 -10.527 -3.933 1.00 77.19 106 LYS A N 1
ATOM 884 C CA . LYS A 1 106 ? -13.549 -11.773 -3.993 1.00 77.19 106 LYS A CA 1
ATOM 885 C C . LYS A 1 106 ? -15.031 -11.494 -4.285 1.00 77.19 106 LYS A C 1
ATOM 887 O O . LYS A 1 106 ? -15.900 -11.874 -3.505 1.00 77.19 106 LYS A O 1
ATOM 892 N N . PRO A 1 107 ? -15.348 -10.805 -5.396 1.00 73.50 107 PRO A N 1
ATOM 893 C CA . PRO A 1 107 ? -16.687 -10.259 -5.626 1.00 73.50 107 PRO A CA 1
ATOM 894 C C . PRO A 1 107 ? -17.785 -11.330 -5.703 1.00 73.50 107 PRO A C 1
ATOM 896 O O . PRO A 1 107 ? -18.951 -11.015 -5.495 1.00 73.50 107 PRO A O 1
ATOM 899 N N . LEU A 1 108 ? -17.411 -12.578 -5.999 1.00 73.44 108 LEU A N 1
ATOM 900 C CA . LEU A 1 108 ? -18.314 -13.724 -6.116 1.00 73.44 108 LEU A CA 1
ATOM 901 C C . LEU A 1 108 ? -18.338 -14.605 -4.855 1.00 73.44 108 LEU A C 1
ATOM 903 O O . LEU A 1 108 ? -19.082 -15.579 -4.812 1.00 73.44 108 LEU A O 1
ATOM 907 N N . ASP A 1 109 ? -17.533 -14.287 -3.837 1.00 70.50 109 ASP A N 1
ATOM 908 C CA . ASP A 1 109 ? -17.510 -15.027 -2.578 1.00 70.50 109 ASP A CA 1
ATOM 909 C C . ASP A 1 109 ? -18.617 -14.498 -1.657 1.00 70.50 109 ASP A C 1
ATOM 911 O O . ASP A 1 109 ? -18.457 -13.528 -0.909 1.00 70.50 109 ASP A O 1
ATOM 915 N N . THR A 1 110 ? -19.784 -15.136 -1.734 1.00 61.41 110 THR A N 1
ATOM 916 C CA . THR A 1 110 ? -20.948 -14.836 -0.890 1.00 61.41 110 THR A CA 1
ATOM 917 C C . THR A 1 110 ? -20.749 -15.250 0.571 1.00 61.41 110 THR A C 1
ATOM 919 O O . THR A 1 110 ? -21.578 -14.912 1.411 1.00 61.41 110 THR A O 1
ATOM 922 N N . SER A 1 111 ? -19.651 -15.939 0.912 1.00 57.78 111 SER A N 1
ATOM 923 C CA . SER A 1 111 ? -19.425 -16.498 2.249 1.00 57.78 111 SER A CA 1
ATOM 924 C C . SER A 1 111 ? -19.045 -15.462 3.319 1.00 57.78 111 SER A C 1
ATOM 926 O O . SER A 1 111 ? -19.006 -15.804 4.498 1.00 57.78 111 SER A O 1
ATOM 928 N N . SER A 1 112 ? -18.737 -14.212 2.952 1.00 52.22 112 SER A N 1
ATOM 929 C CA . SER A 1 112 ? -18.043 -13.270 3.853 1.00 52.22 112 SER A CA 1
ATOM 930 C C . SER A 1 112 ? -18.859 -12.073 4.363 1.00 52.22 112 SER A C 1
ATOM 932 O O . SER A 1 112 ? -18.320 -11.276 5.132 1.00 52.22 112 SER A O 1
ATOM 934 N N . ARG A 1 113 ? -20.135 -11.900 3.980 1.00 53.22 113 ARG A N 1
ATOM 935 C CA . ARG A 1 113 ? -20.855 -10.630 4.247 1.00 53.22 113 ARG A CA 1
ATOM 936 C C . ARG A 1 113 ? -22.042 -10.656 5.201 1.00 53.22 113 ARG A C 1
ATOM 938 O O . ARG A 1 113 ? -22.435 -9.585 5.654 1.00 53.22 113 ARG A O 1
ATOM 945 N N . GLU A 1 114 ? -22.522 -11.821 5.613 1.00 53.22 114 GLU A N 1
ATOM 946 C CA . GLU A 1 114 ? -23.443 -11.940 6.751 1.00 53.22 114 GLU A CA 1
ATOM 947 C C . GLU A 1 114 ? -22.747 -12.638 7.912 1.00 53.22 114 GLU A C 1
ATOM 949 O O . GLU A 1 114 ? -23.108 -13.726 8.350 1.00 53.22 114 GLU A O 1
ATOM 954 N N . MET A 1 115 ? -21.694 -12.001 8.422 1.00 63.09 115 MET A N 1
ATOM 955 C CA . MET A 1 115 ? -21.152 -12.394 9.711 1.00 63.09 115 MET A CA 1
ATOM 956 C C . MET A 1 115 ? -22.236 -12.126 10.757 1.00 63.09 115 MET A C 1
ATOM 958 O O . MET A 1 115 ? -22.535 -10.979 11.087 1.00 63.09 115 MET A O 1
ATOM 962 N N . SER A 1 116 ? -22.861 -13.197 11.242 1.00 69.31 116 SER A N 1
ATOM 963 C CA . SER A 1 116 ? -23.929 -13.174 12.246 1.00 69.31 116 SER A CA 1
ATOM 964 C C . SER A 1 116 ? -23.575 -12.300 13.456 1.00 69.31 116 SER A C 1
ATOM 966 O O . SER A 1 116 ? -24.446 -11.631 14.011 1.00 69.31 116 SER A O 1
ATOM 968 N N . TRP A 1 117 ? -22.290 -12.210 13.815 1.00 75.88 117 TRP A N 1
ATOM 969 C CA . TRP A 1 117 ? -21.797 -11.307 14.857 1.00 75.88 117 TRP A CA 1
ATOM 970 C C . TRP A 1 117 ? -21.971 -9.819 14.517 1.00 75.88 117 TRP A C 1
ATOM 972 O O . TRP A 1 117 ? -22.338 -9.041 15.392 1.00 75.88 117 TRP A O 1
ATOM 982 N N . ALA A 1 118 ? -21.770 -9.404 13.264 1.00 78.25 118 ALA A N 1
ATOM 983 C CA . ALA A 1 118 ? -21.884 -8.004 12.856 1.00 78.25 118 ALA A CA 1
ATOM 984 C C . ALA A 1 118 ? -23.344 -7.536 12.884 1.00 78.25 118 ALA A C 1
ATOM 986 O O . ALA A 1 118 ? -23.628 -6.400 13.264 1.00 78.25 118 ALA A O 1
ATOM 987 N N . ASN A 1 119 ? -24.280 -8.424 12.538 1.00 80.38 119 ASN A N 1
ATOM 988 C CA . ASN A 1 119 ? -25.708 -8.153 12.687 1.00 80.38 119 ASN A CA 1
ATOM 989 C C . ASN A 1 119 ? -26.097 -8.030 14.168 1.00 80.38 119 ASN A C 1
ATOM 991 O O . ASN A 1 119 ? -26.764 -7.060 14.520 1.00 80.38 119 ASN A O 1
ATOM 995 N N . LYS A 1 120 ? -25.580 -8.899 15.052 1.00 79.31 120 LYS A N 1
ATOM 996 C CA . LYS A 1 120 ? -25.777 -8.765 16.509 1.00 79.31 120 LYS A CA 1
ATOM 997 C C . LYS A 1 120 ? -25.236 -7.440 17.059 1.00 79.31 120 LYS A C 1
ATOM 999 O O . LYS A 1 120 ? -25.909 -6.783 17.846 1.00 79.31 120 LYS A O 1
ATOM 1004 N N . LEU A 1 121 ? -24.053 -6.994 16.626 1.00 82.44 121 LEU A N 1
ATOM 1005 C CA . LEU A 1 121 ? -23.513 -5.691 17.041 1.00 82.44 121 LEU A CA 1
ATOM 1006 C C . LEU A 1 121 ? -24.380 -4.522 16.552 1.00 82.44 121 LEU A C 1
ATOM 1008 O O . LEU A 1 121 ? -24.616 -3.576 17.301 1.00 82.44 121 LEU A O 1
ATOM 1012 N N . LYS A 1 122 ? -24.908 -4.595 15.324 1.00 82.00 122 LYS A N 1
ATOM 1013 C CA . LYS A 1 122 ? -25.850 -3.594 14.793 1.00 82.00 122 LYS A CA 1
ATOM 1014 C C . LYS A 1 122 ? -27.191 -3.596 15.529 1.00 82.00 122 LYS A C 1
ATOM 1016 O O . LYS A 1 122 ? -27.806 -2.540 15.658 1.00 82.00 122 LYS A O 1
ATOM 1021 N N . GLU A 1 123 ? -27.656 -4.744 16.012 1.00 83.31 123 GLU A N 1
ATOM 1022 C CA . GLU A 1 123 ? -28.833 -4.827 16.883 1.00 83.31 123 GLU A CA 1
ATOM 1023 C C . GLU A 1 123 ? -28.565 -4.169 18.239 1.00 83.31 123 GLU A C 1
ATOM 1025 O O . GLU A 1 123 ? -29.365 -3.346 18.683 1.00 83.31 123 GLU A O 1
ATOM 1030 N N . ILE A 1 124 ? -27.403 -4.430 18.849 1.00 80.50 124 ILE A N 1
ATOM 1031 C CA . ILE A 1 124 ? -26.982 -3.757 20.087 1.00 80.50 124 ILE A CA 1
ATOM 1032 C C . ILE A 1 124 ? -26.910 -2.242 19.872 1.00 80.50 124 ILE A C 1
ATOM 1034 O O . ILE A 1 124 ? -27.412 -1.493 20.709 1.00 80.50 124 ILE A O 1
ATOM 1038 N N . ALA A 1 125 ? -26.393 -1.787 18.728 1.00 80.69 125 ALA A N 1
ATOM 1039 C CA . ALA A 1 125 ? -26.343 -0.371 18.364 1.00 80.69 125 ALA A CA 1
ATOM 1040 C C . ALA A 1 125 ? -27.732 0.294 18.294 1.00 80.69 125 ALA A C 1
ATOM 1042 O O . ALA A 1 125 ? -27.861 1.483 18.581 1.00 80.69 125 ALA A O 1
ATOM 1043 N N . LYS A 1 126 ? -28.774 -0.457 17.919 1.00 79.69 126 LYS A N 1
ATOM 1044 C CA . LYS A 1 126 ? -30.168 0.020 17.869 1.00 79.69 126 LYS A CA 1
ATOM 1045 C C . LYS A 1 126 ? -30.906 -0.127 19.202 1.00 79.69 126 LYS A C 1
ATOM 1047 O O . LYS A 1 126 ? -31.974 0.453 19.373 1.00 79.69 126 LYS A O 1
ATOM 1052 N N . SER A 1 127 ? -30.370 -0.920 20.122 1.00 79.12 127 SER A N 1
ATOM 1053 C CA . SER A 1 127 ? -30.966 -1.164 21.433 1.00 79.12 127 SER A CA 1
ATOM 1054 C C . SER A 1 127 ? -30.658 -0.036 22.426 1.00 79.12 127 SER A C 1
ATOM 1056 O O . SER A 1 127 ? -29.707 0.729 22.260 1.00 79.12 127 SER A O 1
ATOM 1058 N N . SER A 1 128 ? -31.409 0.016 23.528 1.00 69.75 128 SER A N 1
ATOM 1059 C CA . SER A 1 128 ? -31.163 0.939 24.649 1.00 69.75 128 SER A CA 1
ATOM 1060 C C . SER A 1 128 ? -29.832 0.703 25.379 1.00 69.75 128 SER A C 1
ATOM 1062 O O . SER A 1 128 ? -29.472 1.475 26.266 1.00 69.75 128 SER A O 1
ATOM 1064 N N . LEU A 1 129 ? -29.093 -0.354 25.021 1.00 71.00 129 LEU A N 1
ATOM 1065 C CA . LEU A 1 129 ? -27.769 -0.659 25.561 1.00 71.00 129 LEU A CA 1
ATOM 1066 C C . LEU A 1 129 ? -26.667 0.198 24.926 1.00 71.00 129 LEU A C 1
ATOM 1068 O O . LEU A 1 129 ? -25.585 0.281 25.504 1.00 71.00 129 LEU A O 1
ATOM 1072 N N . ASN A 1 130 ? -26.935 0.848 23.786 1.00 76.56 130 ASN A N 1
ATOM 1073 C CA . ASN A 1 130 ? -25.978 1.689 23.074 1.00 76.56 130 ASN A CA 1
ATOM 1074 C C . ASN A 1 130 ? -25.719 3.017 23.809 1.00 76.56 130 ASN A C 1
ATOM 1076 O O . ASN A 1 130 ? -26.310 4.053 23.500 1.00 76.56 130 ASN A O 1
ATOM 1080 N N . ASN A 1 131 ? -24.830 2.985 24.798 1.00 78.25 131 ASN A N 1
ATOM 1081 C CA . ASN A 1 131 ? -24.461 4.142 25.602 1.00 78.25 131 ASN A CA 1
ATOM 1082 C C . ASN A 1 131 ? -22.978 4.058 25.994 1.00 78.25 131 ASN A C 1
ATOM 1084 O O . ASN A 1 131 ? -22.452 2.975 26.235 1.00 78.25 131 ASN A O 1
ATOM 1088 N N . LYS A 1 132 ? -22.330 5.219 26.132 1.00 79.56 132 LYS A N 1
ATOM 1089 C CA . LYS A 1 132 ? -20.951 5.369 26.627 1.00 79.56 132 LYS A CA 1
ATOM 1090 C C . LYS A 1 132 ? -20.745 4.808 28.034 1.00 79.56 132 LYS A C 1
ATOM 1092 O O . LYS A 1 132 ? -19.623 4.477 28.398 1.00 79.56 132 LYS A O 1
ATOM 1097 N N . HIS A 1 133 ? -21.822 4.686 28.807 1.00 83.38 133 HIS A N 1
ATOM 1098 C CA . HIS A 1 133 ? -21.808 4.076 30.136 1.00 83.38 133 HIS A CA 1
ATOM 1099 C C . HIS A 1 133 ? -22.046 2.560 30.123 1.00 83.38 133 HIS A C 1
ATOM 1101 O O . HIS A 1 133 ? -22.217 1.968 31.183 1.00 83.38 133 HIS A O 1
ATOM 1107 N N . THR A 1 134 ? -22.055 1.907 28.961 1.00 84.81 134 THR A N 1
ATOM 1108 C CA . THR A 1 134 ? -22.208 0.451 28.869 1.00 84.81 134 THR A CA 1
ATOM 1109 C C . THR A 1 134 ? -20.870 -0.199 28.527 1.00 84.81 134 THR A C 1
ATOM 1111 O O . THR A 1 134 ? -20.217 0.185 27.554 1.00 84.81 134 THR A O 1
ATOM 1114 N N . VAL A 1 135 ? -20.477 -1.205 29.311 1.00 86.94 135 VAL A N 1
ATOM 1115 C CA . VAL A 1 135 ? -19.262 -1.998 29.096 1.00 86.94 135 VAL A CA 1
ATOM 1116 C C . VAL A 1 135 ? -19.652 -3.411 28.663 1.00 86.94 135 VAL A C 1
ATOM 1118 O O . VAL A 1 135 ? -20.293 -4.144 29.416 1.00 86.94 135 VAL A O 1
ATOM 1121 N N . LEU A 1 136 ? -19.277 -3.787 27.443 1.00 86.69 136 LEU A N 1
ATOM 1122 C CA . LEU A 1 136 ? -19.421 -5.132 26.894 1.00 86.69 136 LEU A CA 1
ATOM 1123 C C . LEU A 1 136 ? -18.185 -5.947 27.281 1.00 86.69 136 LEU A C 1
ATOM 1125 O O . LEU A 1 136 ? -17.068 -5.567 26.949 1.00 86.69 136 LEU A O 1
ATOM 1129 N N . VAL A 1 137 ? -18.368 -7.066 27.972 1.00 87.94 137 VAL A N 1
ATOM 1130 C CA . VAL A 1 137 ? -17.265 -7.953 28.382 1.00 87.94 137 VAL A CA 1
ATOM 1131 C C . VAL A 1 137 ? -17.408 -9.312 27.713 1.00 87.94 137 VAL A C 1
ATOM 1133 O O . VAL A 1 137 ? -18.522 -9.699 27.351 1.00 87.94 137 VAL A O 1
ATOM 1136 N N . ASN A 1 138 ? -16.296 -10.036 27.560 1.00 86.88 138 ASN A N 1
ATOM 1137 C CA . ASN A 1 138 ? -16.247 -11.314 26.845 1.00 86.88 138 ASN A CA 1
ATOM 1138 C C . ASN A 1 138 ? -16.646 -11.194 25.355 1.00 86.88 138 ASN A C 1
ATOM 1140 O O . ASN A 1 138 ? -17.367 -12.026 24.803 1.00 86.88 138 ASN A O 1
ATOM 1144 N N . CYS A 1 139 ? -16.225 -10.106 24.698 1.00 84.00 139 CYS A N 1
ATOM 1145 C CA . CYS A 1 139 ? -16.488 -9.857 23.283 1.00 84.00 139 CYS A CA 1
ATOM 1146 C C . CYS A 1 139 ? -15.297 -10.292 22.416 1.00 84.00 139 CYS A C 1
ATOM 1148 O O . CYS A 1 139 ? -14.234 -9.688 22.493 1.00 84.00 139 CYS A O 1
ATOM 1150 N N . ASN A 1 140 ? -15.494 -11.268 21.523 1.00 84.31 140 ASN A N 1
ATOM 1151 C CA . ASN A 1 140 ? -14.449 -11.743 20.597 1.00 84.31 140 ASN A CA 1
ATOM 1152 C C . ASN A 1 140 ? -13.948 -10.665 19.609 1.00 84.31 140 ASN A C 1
ATOM 1154 O O . ASN A 1 140 ? -12.884 -10.825 19.018 1.00 84.31 140 ASN A O 1
ATOM 1158 N N . TYR A 1 141 ? -14.714 -9.584 19.422 1.00 85.88 141 TYR A N 1
ATOM 1159 C CA . TYR A 1 141 ? -14.455 -8.513 18.453 1.00 85.88 141 TYR A CA 1
ATOM 1160 C C . TYR A 1 141 ? -14.610 -7.132 19.116 1.00 85.88 141 TYR A C 1
ATOM 1162 O O . TYR A 1 141 ? -15.558 -6.398 18.814 1.00 85.88 141 TYR A O 1
ATOM 1170 N N . PRO A 1 142 ? -13.745 -6.774 20.087 1.00 86.56 142 PRO A N 1
ATOM 1171 C CA . PRO A 1 142 ? -13.940 -5.579 20.904 1.00 86.56 142 PRO A CA 1
ATOM 1172 C C . PRO A 1 142 ? -13.775 -4.288 20.092 1.00 86.56 142 PRO A C 1
ATOM 1174 O O . PRO A 1 142 ? -14.523 -3.332 20.289 1.00 86.56 142 PRO A O 1
ATOM 1177 N N . VAL A 1 143 ? -12.846 -4.264 19.132 1.00 85.25 143 VAL A N 1
ATOM 1178 C CA . VAL A 1 143 ? -12.615 -3.094 18.272 1.00 85.25 143 VAL A CA 1
ATOM 1179 C C . VAL A 1 143 ? -13.824 -2.853 17.368 1.00 85.25 143 VAL A C 1
ATOM 1181 O O . VAL A 1 143 ? -14.308 -1.730 17.252 1.00 85.25 143 VAL A O 1
ATOM 1184 N N . GLU A 1 144 ? -14.360 -3.910 16.766 1.00 86.62 144 GLU A N 1
ATOM 1185 C CA . GLU A 1 144 ? -15.539 -3.8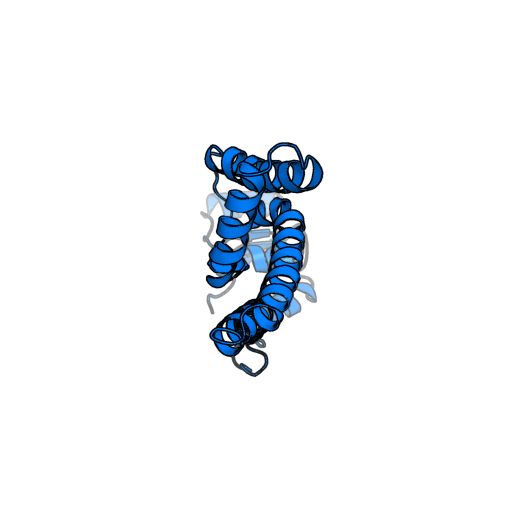46 15.911 1.00 86.62 144 GLU A CA 1
ATOM 1186 C C . GLU A 1 144 ? -16.795 -3.492 16.714 1.00 86.62 144 GLU A C 1
ATOM 1188 O O . GLU A 1 144 ? -17.627 -2.715 16.246 1.00 86.62 144 GLU A O 1
ATOM 1193 N N . ALA A 1 145 ? -16.929 -3.997 17.943 1.00 86.31 145 ALA A N 1
ATOM 1194 C CA . ALA A 1 145 ? -18.018 -3.628 18.842 1.00 86.31 145 ALA A CA 1
ATOM 1195 C C . ALA A 1 145 ? -18.002 -2.131 19.180 1.00 86.31 145 ALA A C 1
ATOM 1197 O O . ALA A 1 145 ? -19.045 -1.487 19.068 1.00 86.31 145 ALA A O 1
ATOM 1198 N N . MET A 1 146 ? -16.839 -1.557 19.506 1.00 87.94 146 MET A N 1
ATOM 1199 C CA . MET A 1 146 ? -16.692 -0.107 19.720 1.00 87.94 146 MET A CA 1
ATOM 1200 C C . MET A 1 146 ? -16.857 0.716 18.432 1.00 87.94 146 MET A C 1
ATOM 1202 O O . MET A 1 146 ? -17.138 1.909 18.488 1.00 87.94 146 MET A O 1
ATOM 1206 N N . PHE A 1 147 ? -16.665 0.108 17.258 1.00 86.94 147 PHE A N 1
ATOM 1207 C CA . PHE A 1 147 ? -16.907 0.772 15.977 1.00 86.94 147 PHE A CA 1
ATOM 1208 C C . PHE A 1 147 ? -18.405 0.857 15.652 1.00 86.94 147 PHE A C 1
ATOM 1210 O O . PHE A 1 147 ? -18.886 1.886 15.182 1.00 86.94 147 PHE A O 1
ATOM 1217 N N . TYR A 1 148 ? -19.152 -0.224 15.898 1.00 84.69 148 TYR A N 1
ATOM 1218 C CA . TYR A 1 148 ? -20.590 -0.285 15.621 1.00 84.69 148 TYR A CA 1
ATOM 1219 C C . TYR A 1 148 ? -21.463 0.286 16.746 1.00 84.69 148 TYR A C 1
ATOM 1221 O O . TYR A 1 148 ? -22.616 0.633 16.491 1.00 84.69 148 TYR A O 1
ATOM 1229 N N . THR A 1 149 ? -20.951 0.383 17.973 1.00 85.00 149 THR A N 1
ATOM 1230 C CA . THR A 1 149 ? -21.692 0.835 19.160 1.00 85.00 149 THR A CA 1
ATOM 1231 C C . THR A 1 149 ? -20.911 1.914 19.910 1.00 85.00 149 THR A C 1
ATOM 1233 O O . THR A 1 149 ? -19.693 1.967 19.839 1.00 85.00 149 THR A O 1
ATOM 1236 N N . ASN A 1 150 ? -21.594 2.750 20.689 1.00 85.81 150 ASN A N 1
ATOM 1237 C CA . ASN A 1 150 ? -20.971 3.700 21.614 1.00 85.81 150 ASN A CA 1
ATOM 1238 C C . ASN A 1 150 ? -20.549 3.044 22.942 1.00 85.81 150 ASN A C 1
ATOM 1240 O O . ASN A 1 150 ? -20.272 3.763 23.900 1.00 85.81 150 ASN A O 1
ATOM 1244 N N . CYS A 1 151 ? -20.546 1.713 23.028 1.00 86.50 151 CYS A N 1
ATOM 1245 C CA . CYS A 1 151 ? -20.162 0.972 24.223 1.00 86.50 151 CYS A CA 1
ATOM 1246 C C . CYS A 1 151 ? -18.645 0.763 24.262 1.00 86.50 151 CYS A C 1
ATOM 1248 O O . CYS A 1 151 ? -17.985 0.702 23.227 1.00 86.50 151 CYS A O 1
ATOM 1250 N N . ILE A 1 152 ? -18.097 0.576 25.459 1.00 87.75 152 ILE A N 1
ATOM 1251 C CA . ILE A 1 152 ? -16.710 0.134 25.637 1.00 87.75 152 ILE A CA 1
ATOM 1252 C C . ILE A 1 152 ? -16.720 -1.395 25.627 1.00 87.75 152 ILE A C 1
ATOM 1254 O O . ILE A 1 152 ? -17.497 -1.987 26.366 1.00 87.75 152 ILE A O 1
ATOM 1258 N N . ALA A 1 153 ? -15.897 -2.049 24.810 1.00 88.69 153 ALA A N 1
ATOM 1259 C CA . ALA A 1 153 ? -15.844 -3.508 24.728 1.00 88.69 153 ALA A CA 1
ATOM 1260 C C . ALA A 1 153 ? -14.482 -4.082 25.145 1.00 88.69 153 ALA A C 1
ATOM 1262 O O . ALA A 1 153 ? -13.436 -3.570 24.758 1.00 88.69 153 ALA A O 1
ATOM 1263 N N . TYR A 1 154 ? -14.498 -5.183 25.887 1.00 88.44 154 TYR A N 1
ATOM 1264 C CA . TYR A 1 154 ? -13.313 -5.948 26.257 1.00 88.44 154 TYR A CA 1
ATOM 1265 C C . TYR A 1 154 ? -13.507 -7.422 25.900 1.00 88.44 154 TYR A C 1
ATOM 1267 O O . TYR A 1 154 ? -14.608 -7.970 26.002 1.00 88.44 154 TYR A O 1
ATOM 1275 N N . ASP A 1 155 ? -12.422 -8.055 25.473 1.00 87.69 155 ASP A N 1
ATOM 1276 C CA . ASP A 1 155 ? -12.342 -9.492 25.211 1.00 87.69 155 ASP A CA 1
ATOM 1277 C C . ASP A 1 155 ? -12.298 -10.303 26.511 1.00 87.69 155 ASP A C 1
ATOM 1279 O O . ASP A 1 155 ? -12.888 -11.373 26.602 1.00 87.69 155 ASP A O 1
ATOM 1283 N N . LEU A 1 156 ? -11.650 -9.762 27.539 1.00 85.81 156 LEU A N 1
ATOM 1284 C CA . LEU A 1 156 ? -11.457 -10.415 28.825 1.00 85.81 156 LEU A CA 1
ATOM 1285 C C . LEU A 1 156 ? -12.618 -10.160 29.790 1.00 85.81 156 LEU A C 1
ATOM 1287 O O . LEU A 1 156 ? -13.258 -9.104 29.792 1.00 85.81 156 LEU A O 1
ATOM 1291 N N . MET A 1 157 ? -12.852 -11.140 30.662 1.00 83.81 157 MET A N 1
ATOM 1292 C CA . MET A 1 157 ? -13.769 -10.997 31.785 1.00 83.81 157 MET A CA 1
ATOM 1293 C C . MET A 1 157 ? -13.059 -10.230 32.918 1.00 83.81 157 MET A C 1
ATOM 1295 O O . MET A 1 157 ? -11.993 -10.664 33.360 1.00 83.81 157 MET A O 1
ATOM 1299 N N . PRO A 1 158 ? -13.599 -9.089 33.381 1.00 83.88 158 PRO A N 1
ATOM 1300 C CA . PRO A 1 158 ? -12.990 -8.319 34.463 1.00 83.88 158 PRO A CA 1
ATOM 1301 C C . PRO A 1 158 ? -13.088 -9.061 35.802 1.00 83.88 158 PRO A C 1
ATOM 1303 O O . PRO A 1 158 ? -14.008 -9.848 36.028 1.00 83.88 158 PRO A O 1
ATOM 1306 N N . ALA A 1 159 ? -12.162 -8.775 36.718 1.00 87.31 159 ALA A N 1
ATOM 1307 C CA . ALA A 1 159 ? -12.209 -9.307 38.078 1.00 87.31 159 ALA A CA 1
ATOM 1308 C C . ALA A 1 159 ? -13.396 -8.718 38.865 1.00 87.31 159 ALA A C 1
ATOM 1310 O O . ALA A 1 159 ? -13.792 -7.575 38.633 1.00 87.31 159 ALA A O 1
ATOM 1311 N N . GLU A 1 160 ? -13.923 -9.439 39.862 1.00 83.44 160 GLU A N 1
ATOM 1312 C CA . GLU A 1 160 ? -15.085 -8.982 40.653 1.00 83.44 160 GLU A CA 1
ATOM 1313 C C . GLU A 1 160 ? -14.894 -7.597 41.292 1.00 83.44 160 GLU A C 1
ATOM 1315 O O . GLU A 1 160 ? -15.842 -6.823 41.421 1.00 83.44 160 GLU A O 1
ATOM 1320 N N . GLN A 1 161 ? -13.662 -7.258 41.679 1.00 84.31 161 GLN A N 1
ATOM 1321 C CA . GLN A 1 161 ? -13.333 -5.938 42.221 1.00 84.31 161 GLN A CA 1
ATOM 1322 C C . GLN A 1 161 ? -13.519 -4.832 41.170 1.00 84.31 161 GLN A C 1
ATOM 1324 O O . GLN A 1 161 ? -14.101 -3.791 41.465 1.00 84.31 161 GLN A O 1
ATOM 1329 N N . GLN A 1 162 ? -13.115 -5.087 39.924 1.00 83.69 162 GLN A N 1
ATOM 1330 C CA . GLN A 1 162 ? -13.251 -4.146 38.810 1.00 83.69 162 GLN A CA 1
ATOM 1331 C C . GLN A 1 162 ? -14.714 -3.974 38.390 1.00 83.69 162 GLN A C 1
ATOM 1333 O O . GLN A 1 162 ? -15.127 -2.867 38.054 1.00 83.69 162 GLN A O 1
ATOM 1338 N N . VAL A 1 163 ? -15.510 -5.047 38.453 1.00 84.62 163 VAL A N 1
ATOM 1339 C CA . VAL A 1 163 ? -16.964 -5.000 38.223 1.00 84.62 163 VAL A CA 1
ATOM 1340 C C . VAL A 1 163 ? -17.616 -4.028 39.206 1.00 84.62 163 VAL A C 1
ATOM 1342 O O . VAL A 1 163 ? -18.296 -3.096 38.783 1.00 84.62 163 VAL A O 1
ATOM 1345 N N . LYS A 1 164 ? -17.324 -4.172 40.505 1.00 83.88 164 LYS A N 1
ATOM 1346 C CA . LYS A 1 164 ? -17.866 -3.291 41.551 1.00 83.88 164 LYS A CA 1
ATOM 1347 C C . LYS A 1 164 ? -17.433 -1.837 41.371 1.00 83.88 164 LYS A C 1
ATOM 1349 O O . LYS A 1 164 ? -18.246 -0.934 41.533 1.00 83.88 164 LYS A O 1
ATOM 1354 N N . GLU A 1 165 ? -16.177 -1.585 41.008 1.00 87.81 165 GLU A N 1
ATOM 1355 C CA . GLU A 1 165 ? -15.701 -0.222 40.734 1.00 87.81 165 GLU A CA 1
ATOM 1356 C C . GLU A 1 165 ? -16.408 0.431 39.542 1.00 87.81 165 GLU A C 1
ATOM 1358 O O . GLU A 1 165 ? -16.699 1.628 39.570 1.00 87.81 165 GLU A O 1
ATOM 1363 N N . LEU A 1 166 ? -16.663 -0.337 38.484 1.00 84.62 166 LEU A N 1
ATOM 1364 C CA . LEU A 1 166 ? -17.353 0.143 37.291 1.00 84.62 166 LEU A CA 1
ATOM 1365 C C . LEU A 1 166 ? -18.831 0.422 37.583 1.00 84.62 166 LEU A C 1
ATOM 1367 O O . LEU A 1 166 ? -19.328 1.481 37.198 1.00 84.62 166 LEU A O 1
ATOM 1371 N N . GLU A 1 167 ? -19.503 -0.452 38.331 1.00 85.00 167 GLU A N 1
ATOM 1372 C CA . GLU A 1 167 ? -20.882 -0.232 38.782 1.00 85.00 167 GLU A CA 1
ATOM 1373 C C . GLU A 1 167 ? -20.998 1.007 39.683 1.00 85.00 167 GLU A C 1
ATOM 1375 O O . GLU A 1 167 ? -21.888 1.833 39.481 1.00 85.00 167 GLU A O 1
ATOM 1380 N N . LEU A 1 168 ? -20.051 1.212 40.609 1.00 85.75 168 LEU A N 1
ATOM 1381 C CA . LEU A 1 168 ? -19.983 2.413 41.457 1.00 85.75 168 LEU A CA 1
ATOM 1382 C C . LEU A 1 168 ? -19.774 3.702 40.650 1.00 85.75 168 LEU A C 1
ATOM 1384 O O . LEU A 1 168 ? -20.261 4.763 41.036 1.00 85.75 168 LEU A O 1
ATOM 1388 N N . LYS A 1 169 ? -19.073 3.619 39.515 1.00 85.94 169 LYS A N 1
ATOM 1389 C CA . LYS A 1 169 ? -18.893 4.728 38.564 1.00 85.94 169 LYS A CA 1
ATOM 1390 C C . LYS A 1 169 ? -20.100 4.921 37.631 1.00 85.94 169 LYS A C 1
ATOM 1392 O O . LYS A 1 169 ? -20.050 5.782 36.754 1.00 85.94 169 LYS A O 1
ATOM 1397 N N . GLY A 1 170 ? -21.171 4.143 37.809 1.00 85.56 170 GLY A N 1
ATOM 1398 C CA . GLY A 1 170 ? -22.407 4.230 37.031 1.00 85.56 170 GLY A CA 1
ATOM 1399 C C . GLY A 1 170 ? -22.357 3.510 35.683 1.00 85.56 170 GLY A C 1
ATOM 1400 O O . GLY A 1 170 ? -23.193 3.786 34.823 1.00 85.56 170 GLY A O 1
ATOM 1401 N N . TYR A 1 171 ? -21.390 2.612 35.471 1.00 86.69 171 TYR A N 1
ATOM 1402 C CA . TYR A 1 171 ? -21.327 1.806 34.255 1.00 86.69 171 TYR A CA 1
ATOM 1403 C C . TYR A 1 171 ? -22.211 0.563 34.365 1.00 86.69 171 TYR A C 1
ATOM 1405 O O . TYR A 1 171 ? -22.216 -0.135 35.377 1.00 86.69 171 TYR A O 1
ATOM 1413 N N . LYS A 1 172 ? -22.925 0.253 33.283 1.00 84.19 172 LYS A N 1
ATOM 1414 C CA . LYS A 1 172 ? -23.701 -0.976 33.128 1.00 84.19 172 LYS A CA 1
ATOM 1415 C C . LYS A 1 172 ? -22.849 -2.029 32.429 1.00 84.19 172 LYS A C 1
ATOM 1417 O O . LYS A 1 172 ? -22.415 -1.816 31.298 1.00 84.19 172 LYS A O 1
ATOM 1422 N N . ILE A 1 173 ? -22.637 -3.169 33.074 1.00 84.06 173 ILE A N 1
ATOM 1423 C CA . ILE A 1 173 ? -21.831 -4.260 32.519 1.00 84.06 173 ILE A CA 1
ATOM 1424 C C . ILE A 1 173 ? -22.755 -5.274 31.844 1.00 84.06 173 ILE A C 1
ATOM 1426 O O . ILE A 1 173 ? -23.767 -5.687 32.409 1.00 84.06 173 ILE A O 1
ATOM 1430 N N . VAL A 1 174 ? -22.420 -5.661 30.616 1.00 84.00 174 VAL A N 1
ATOM 1431 C CA . VAL A 1 174 ? -23.161 -6.647 29.826 1.00 84.00 174 VAL A CA 1
ATOM 1432 C C . VAL A 1 174 ? -22.187 -7.720 29.363 1.00 84.00 174 VAL A C 1
ATOM 1434 O O . VAL A 1 174 ? -21.225 -7.436 28.650 1.00 84.00 174 VAL A O 1
ATOM 1437 N N . VAL A 1 175 ? -22.442 -8.963 29.767 1.00 83.94 175 VAL A N 1
ATOM 1438 C CA . VAL A 1 175 ? -21.637 -10.115 29.353 1.00 83.94 175 VAL A CA 1
ATOM 1439 C C . VAL A 1 175 ? -22.133 -10.604 28.000 1.00 83.94 175 VAL A C 1
ATOM 1441 O O . VAL A 1 175 ? -23.290 -11.001 27.860 1.00 83.94 175 VAL A O 1
ATOM 1444 N N . MET A 1 176 ? -21.252 -10.586 27.005 1.00 78.44 176 MET A N 1
ATOM 1445 C CA . MET A 1 176 ? -21.517 -11.197 25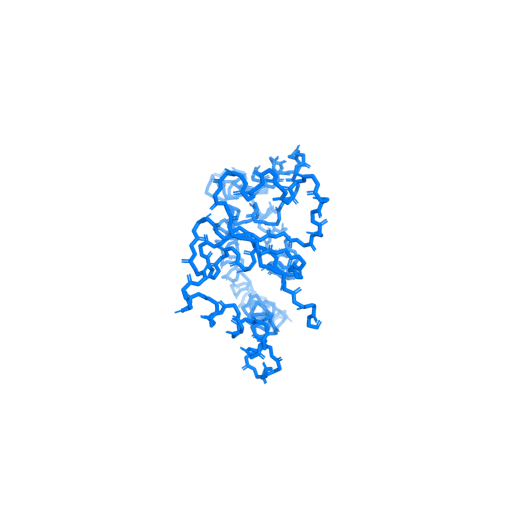.710 1.00 78.44 176 MET A CA 1
ATOM 1446 C C . MET A 1 176 ? -21.239 -12.698 25.809 1.00 78.44 176 MET A C 1
ATOM 1448 O O . MET A 1 176 ? -20.185 -13.122 26.283 1.00 78.44 176 MET A O 1
ATOM 1452 N N . GLN A 1 177 ? -22.190 -13.523 25.374 1.00 70.38 177 GLN A N 1
ATOM 1453 C CA . GLN A 1 177 ? -21.912 -14.944 25.181 1.00 70.38 177 GLN A CA 1
ATOM 1454 C C . GLN A 1 177 ? -20.994 -15.101 23.961 1.00 70.38 177 GLN A C 1
ATOM 1456 O O . GLN A 1 177 ? -21.258 -14.463 22.933 1.00 70.38 177 GLN A O 1
ATOM 1461 N N . PRO A 1 178 ? -19.931 -15.918 24.058 1.00 58.41 178 PRO A N 1
ATOM 1462 C CA . PRO A 1 178 ? -19.074 -16.181 22.917 1.00 58.41 178 PRO A CA 1
ATOM 1463 C C . PRO A 1 178 ? -19.906 -16.911 21.854 1.00 58.41 178 PRO A C 1
ATOM 1465 O O . PRO A 1 178 ? -20.679 -17.816 22.172 1.00 58.41 178 PRO A O 1
ATOM 1468 N N . LEU A 1 179 ? -19.800 -16.436 20.613 1.00 50.41 179 LEU A N 1
ATOM 1469 C CA . LEU A 1 179 ? -20.369 -17.075 19.425 1.00 50.41 179 LEU A CA 1
ATOM 1470 C C . LEU A 1 179 ? -19.516 -18.274 19.012 1.00 50.41 179 LEU A C 1
ATOM 1472 O O . LEU A 1 179 ? -18.274 -18.117 19.045 1.00 50.41 179 LEU A O 1
#

Foldseek 3Di:
DCLQQNPLLVVLLVVLVVVCVVPVVPVVSVVLNCQLVVLVVVLVPDPDRDPCSCVSNVVSSVVSLVVLLVVLCVVLVVPVVCVVVSPVSSVCSVVVVVVSVCVVPVVVPPPPPPPVVLVVLLVCQVDPQQDCLEEEELDPCQVSSVVNGSYHYDNHDDDPVVVVVSVVVVHHYDYDDDD

Radius of gyration: 26.09 Å; chains: 1; bounding box: 54×33×76 Å

Sequence (179 aa):
MRIMFGELVYLPVLWFTYQSVKNLHNLKMLSLVIWLWGVYLFFSFAATKMQAYTIIAAPALFIITAHAYESFKGYAEQYIKYKWLLLALAYGFILLPIHYSIERIKPLDTSSREMSWANKLKEIAKSSLNNKHTVLVNCNYPVEAMFYTNCIAYDLMPAEQQVKELELKGYKIVVMQPL

Secondary structure (DSSP, 8-state):
-HHHH-STTHHHHHHHHHHHHH-TT-HHHHHHHHHHHHHHHHHHS-SS--GGGGGTTHHHHHHHHHHHHHHHHHHHHH-GGGHHHHHHHHHHHHHHHHHHHHHHH-TT-GGGS--HHHHHHHHHHHSTT-STTEEEES-S-HHHHHHHSSSEE-SSPPPHHHHHHHHHTTPEEEEPPP-